Protein AF-A0A2T4NFF7-F1 (afdb_monomer)

Radius of gyration: 12.32 Å; Cα contacts (8 Å, |Δi|>4): 167; chains: 1; bounding box: 28×29×28 Å

Mean predicted aligned error: 6.71 Å

Foldseek 3Di:
DFLPDDDPPCPPVVDPDDDDDFAKDFDDPQFFKDKDFQQADDPPDQKKKWFALDHRRDHDRVDMAGHSGMDTDGCPSTGMMGIDD

Sequence (85 aa):
MMAEGRYSNIGAGDITNKYFRYGTYNLSNQVNRHWVLNNQNGPFEDAYVKLCTGYNGTGDCSKVLGPGYGEYLNLTPINSIVLYR

Nearest PDB structures (foldseek):
  7a02-assembly1_A  TM=5.838E-01  e=1.208E-01  Bacillus cereus
  4x6r-assembly1_B  TM=4.014E-01  e=1.300E+00  Bos taurus
  2ii7-assembly2_C  TM=4.517E-01  e=5.260E+00  Anabaena sp.
  3zja-assembly1_A  TM=2.006E-01  e=1.495E+00  Streptomyces lividans

Secondary structure (DSSP, 8-state):
-----S-TT--TTT------SSEEEE--S--SEEEEE---S-TTS--EEEEESSGGG-S---EEE-TT-EEEEE-TT--EEEEE-

Structure (mmCIF, N/CA/C/O backbone):
data_AF-A0A2T4NFF7-F1
#
_entry.id   AF-A0A2T4NFF7-F1
#
loop_
_atom_site.group_PDB
_atom_site.id
_atom_site.type_symbol
_atom_site.label_atom_id
_atom_site.label_alt_id
_atom_site.label_comp_id
_atom_site.label_asym_id
_atom_site.label_entity_id
_atom_site.label_seq_id
_atom_site.pdbx_PDB_ins_code
_atom_site.Cartn_x
_atom_site.Cartn_y
_atom_site.Cartn_z
_atom_site.occupancy
_atom_site.B_iso_or_equiv
_atom_sit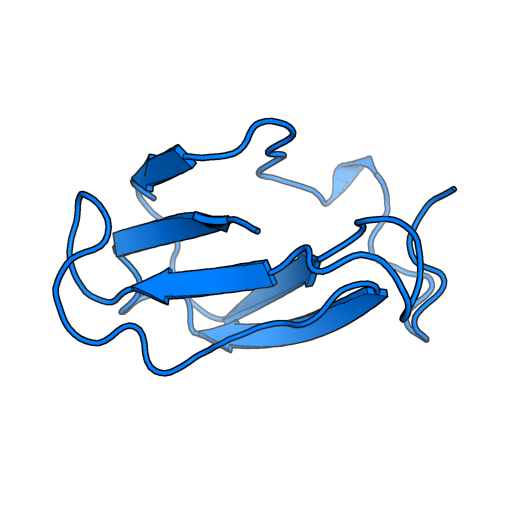e.auth_seq_id
_atom_site.auth_comp_id
_atom_site.auth_asym_id
_atom_site.auth_atom_id
_atom_site.pdbx_PDB_model_num
ATOM 1 N N . MET A 1 1 ? 7.815 -10.871 -14.900 1.00 35.06 1 MET A N 1
ATOM 2 C CA . MET A 1 1 ? 9.049 -10.789 -14.097 1.00 35.06 1 MET A CA 1
ATOM 3 C C . MET A 1 1 ? 8.629 -10.311 -12.715 1.00 35.06 1 MET A C 1
ATOM 5 O O . MET A 1 1 ? 7.890 -9.338 -12.635 1.00 35.06 1 MET A O 1
ATOM 9 N N . MET A 1 2 ? 8.915 -11.081 -11.665 1.00 40.25 2 MET A N 1
ATOM 10 C CA . MET A 1 2 ? 8.709 -10.631 -10.281 1.00 40.25 2 MET A CA 1
ATOM 11 C C . MET A 1 2 ? 9.791 -9.589 -9.984 1.00 40.25 2 MET A C 1
ATOM 13 O O . MET A 1 2 ? 10.894 -9.733 -10.504 1.00 40.25 2 MET A O 1
ATOM 17 N N . ALA A 1 3 ? 9.496 -8.555 -9.203 1.00 38.09 3 ALA A N 1
ATOM 18 C CA . ALA A 1 3 ? 10.475 -7.546 -8.824 1.00 38.09 3 ALA A CA 1
ATOM 19 C C . ALA A 1 3 ? 11.580 -8.261 -8.052 1.00 38.09 3 ALA A C 1
ATOM 21 O O . ALA A 1 3 ? 11.390 -8.670 -6.907 1.00 38.09 3 ALA A O 1
ATOM 22 N N . GLU A 1 4 ? 12.727 -8.452 -8.697 1.00 43.59 4 GLU A N 1
ATOM 23 C CA . GLU A 1 4 ? 13.930 -8.974 -8.066 1.00 43.59 4 GLU A CA 1
ATOM 24 C C . GLU A 1 4 ? 14.560 -7.847 -7.244 1.00 43.59 4 GLU A C 1
ATOM 26 O O . GLU A 1 4 ? 15.554 -7.227 -7.607 1.00 43.59 4 GLU A O 1
ATOM 31 N N . GLY A 1 5 ? 13.911 -7.558 -6.117 1.00 37.12 5 GLY A N 1
ATOM 32 C CA . GLY A 1 5 ? 14.378 -6.669 -5.066 1.00 37.12 5 GLY A CA 1
ATOM 33 C C . GLY A 1 5 ? 14.677 -7.476 -3.808 1.00 37.12 5 GLY A C 1
ATOM 34 O O . GLY A 1 5 ? 13.832 -7.605 -2.933 1.00 37.12 5 GLY A O 1
ATOM 35 N N . ARG A 1 6 ? 15.888 -8.038 -3.736 1.00 45.16 6 ARG A N 1
ATOM 36 C CA . ARG A 1 6 ? 16.662 -8.366 -2.519 1.00 45.16 6 ARG A CA 1
ATOM 37 C C . ARG A 1 6 ? 15.997 -9.100 -1.333 1.00 45.16 6 ARG A C 1
ATOM 39 O O . ARG A 1 6 ? 16.603 -9.110 -0.269 1.00 45.16 6 ARG A O 1
ATOM 46 N N . TYR A 1 7 ? 14.853 -9.767 -1.487 1.00 49.09 7 TYR A N 1
ATOM 47 C CA . TYR A 1 7 ? 14.352 -10.750 -0.514 1.00 49.09 7 TYR A CA 1
ATOM 48 C C . TYR A 1 7 ? 13.652 -11.907 -1.232 1.00 49.09 7 TYR A C 1
ATOM 50 O O . TYR A 1 7 ? 12.465 -11.868 -1.539 1.00 49.09 7 TYR A O 1
ATOM 58 N N . SER A 1 8 ? 14.417 -12.968 -1.476 1.00 47.88 8 SER A N 1
ATOM 59 C CA . SER A 1 8 ? 14.055 -14.207 -2.178 1.00 47.88 8 SER A CA 1
ATOM 60 C C . SER A 1 8 ? 12.999 -15.090 -1.485 1.00 47.88 8 SER A C 1
ATOM 62 O O . SER A 1 8 ? 12.858 -16.249 -1.853 1.00 47.88 8 SER A O 1
ATOM 64 N N . ASN A 1 9 ? 12.268 -14.576 -0.488 1.00 49.91 9 ASN A N 1
ATOM 65 C CA . ASN A 1 9 ? 11.383 -15.368 0.380 1.00 49.91 9 ASN A CA 1
ATOM 66 C C . ASN A 1 9 ? 9.936 -14.857 0.452 1.00 49.91 9 ASN A C 1
ATOM 68 O O . ASN A 1 9 ? 9.186 -15.324 1.299 1.00 49.91 9 ASN A O 1
ATOM 72 N N . ILE A 1 10 ? 9.520 -13.917 -0.401 1.00 57.75 10 ILE A N 1
ATOM 73 C CA . ILE A 1 10 ? 8.084 -13.678 -0.604 1.00 57.75 10 ILE A CA 1
ATOM 74 C C . ILE A 1 10 ? 7.672 -14.609 -1.737 1.00 57.75 10 ILE A C 1
ATOM 76 O O . ILE A 1 10 ? 7.732 -14.251 -2.91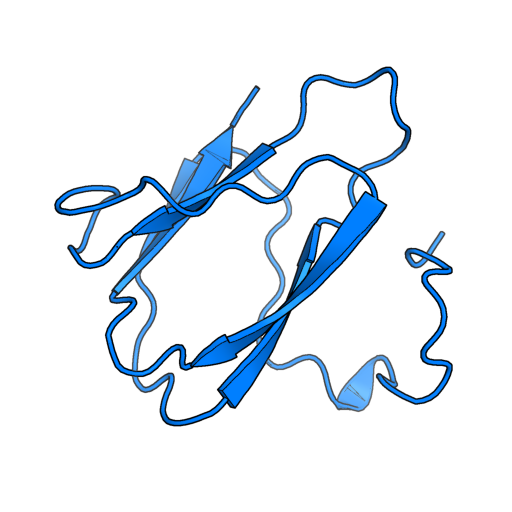8 1.00 57.75 10 ILE A O 1
ATOM 80 N N . GLY A 1 11 ? 7.347 -15.851 -1.380 1.00 58.78 11 GLY A N 1
ATOM 81 C CA . GLY A 1 11 ? 6.826 -16.807 -2.341 1.00 58.78 11 GLY A CA 1
ATOM 82 C C . GLY A 1 11 ? 5.511 -16.286 -2.913 1.00 58.78 11 GLY A C 1
ATOM 83 O O . GLY A 1 11 ? 4.772 -15.549 -2.263 1.00 58.78 11 GLY A O 1
ATOM 84 N N . ALA A 1 12 ? 5.159 -16.693 -4.134 1.00 61.66 12 ALA A N 1
ATOM 85 C CA . ALA A 1 12 ? 3.870 -16.321 -4.721 1.00 61.66 12 ALA A CA 1
ATOM 86 C C . ALA A 1 12 ? 2.663 -16.728 -3.843 1.00 61.66 12 ALA A C 1
ATOM 88 O O . ALA A 1 12 ? 1.592 -16.137 -4.000 1.00 61.66 12 ALA A O 1
ATOM 89 N N . GLY A 1 13 ? 2.856 -17.714 -2.954 1.00 62.91 13 GLY A N 1
ATOM 90 C CA . GLY A 1 13 ? 1.889 -18.183 -1.959 1.00 62.91 13 GLY A CA 1
ATOM 91 C C . GLY A 1 13 ? 1.757 -17.306 -0.709 1.00 62.91 13 GLY A C 1
ATOM 92 O O . GLY A 1 13 ? 0.737 -17.400 -0.038 1.00 62.91 13 GLY A O 1
ATOM 93 N N . ASP A 1 14 ? 2.714 -16.415 -0.437 1.00 74.50 14 ASP A N 1
ATOM 94 C CA . ASP A 1 14 ? 2.674 -15.488 0.708 1.00 74.50 14 ASP A CA 1
ATOM 95 C C . ASP A 1 14 ? 1.996 -14.154 0.352 1.00 74.50 14 ASP A C 1
ATOM 97 O O . ASP A 1 14 ? 1.757 -13.301 1.208 1.00 74.50 14 ASP A O 1
ATOM 101 N N . ILE A 1 15 ? 1.683 -13.951 -0.932 1.00 80.19 15 ILE A N 1
ATOM 102 C CA . ILE A 1 15 ? 1.043 -12.731 -1.418 1.00 80.19 15 ILE A CA 1
ATOM 103 C C . ILE A 1 15 ? -0.459 -12.808 -1.150 1.00 80.19 15 ILE A C 1
ATOM 105 O O . ILE A 1 15 ? -1.191 -13.508 -1.852 1.00 80.19 15 ILE A O 1
ATOM 109 N N . THR A 1 16 ? -0.923 -12.018 -0.187 1.00 84.75 16 THR A N 1
ATOM 110 C CA . THR A 1 16 ? -2.338 -11.946 0.199 1.00 84.75 16 THR A CA 1
ATOM 111 C C . THR A 1 16 ? -3.177 -11.079 -0.738 1.00 84.75 16 THR A C 1
ATOM 113 O O . THR A 1 16 ? -4.342 -11.386 -0.966 1.00 84.75 16 THR A O 1
ATOM 116 N N . ASN A 1 17 ? -2.597 -10.023 -1.319 1.00 87.62 17 ASN A N 1
ATOM 117 C CA . ASN A 1 17 ? -3.313 -9.060 -2.159 1.00 87.62 17 ASN A CA 1
ATOM 118 C C . ASN A 1 17 ? -2.516 -8.712 -3.426 1.00 87.62 17 ASN A C 1
ATOM 120 O O . ASN A 1 17 ? -1.314 -8.456 -3.357 1.00 87.62 17 ASN A O 1
ATOM 124 N N . LYS A 1 18 ? -3.187 -8.677 -4.586 1.00 89.81 18 LYS A N 1
ATOM 125 C CA . LYS A 1 18 ? -2.586 -8.334 -5.889 1.00 89.81 18 LYS A CA 1
ATOM 126 C C . LYS A 1 18 ? -3.471 -7.348 -6.641 1.00 89.81 18 LYS A C 1
ATOM 128 O O . LYS A 1 18 ? -4.669 -7.576 -6.786 1.00 89.81 18 LYS A O 1
ATOM 133 N N . TYR A 1 19 ? -2.857 -6.294 -7.167 1.00 89.50 19 TYR A N 1
ATOM 134 C CA . TYR A 1 19 ? -3.538 -5.211 -7.871 1.00 89.50 19 TYR A CA 1
ATOM 135 C C . TYR A 1 19 ? -2.819 -4.936 -9.188 1.00 89.50 19 TYR A C 1
ATOM 137 O O . TYR A 1 19 ? -1.595 -4.853 -9.218 1.00 89.50 19 TYR A O 1
ATOM 145 N N . PHE A 1 20 ? -3.579 -4.822 -10.277 1.00 85.75 20 PHE A N 1
ATOM 146 C CA . PHE A 1 20 ? -3.022 -4.740 -11.635 1.00 85.75 20 PHE A CA 1
ATOM 147 C C . PHE A 1 20 ? -3.541 -3.551 -12.446 1.00 85.75 20 PHE A C 1
ATOM 149 O O . PHE A 1 20 ? -3.060 -3.316 -13.551 1.00 85.75 20 PHE A O 1
ATOM 156 N N . ARG A 1 21 ? -4.549 -2.827 -11.950 1.00 89.31 21 ARG A N 1
ATOM 157 C CA . ARG A 1 21 ? -5.167 -1.707 -12.668 1.00 89.31 21 ARG A CA 1
ATOM 158 C C . ARG A 1 21 ? -4.957 -0.421 -11.881 1.00 89.31 21 ARG A C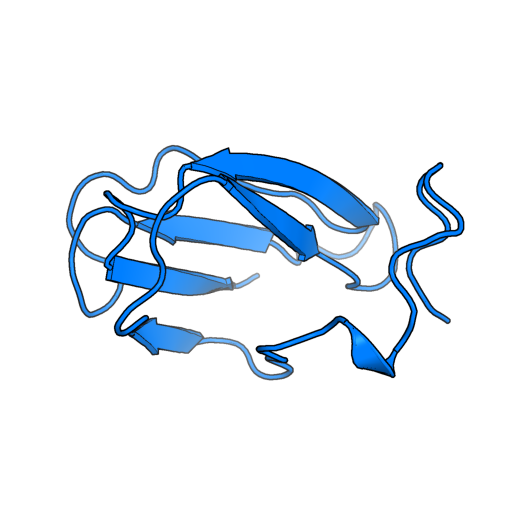 1
ATOM 160 O O . ARG A 1 21 ? -4.939 -0.440 -10.656 1.00 89.31 21 ARG A O 1
ATOM 167 N N . TYR A 1 22 ? -4.797 0.687 -12.595 1.00 91.88 22 TYR A N 1
ATOM 168 C CA . TYR A 1 22 ? -4.785 2.000 -11.964 1.00 91.88 22 TYR A CA 1
ATOM 169 C C . TYR A 1 22 ? -6.141 2.293 -11.327 1.00 91.88 22 TYR A C 1
ATOM 171 O O . TYR A 1 22 ? -7.185 1.900 -11.855 1.00 91.88 22 TYR A O 1
ATOM 179 N N . GLY A 1 23 ? -6.106 2.968 -10.185 1.00 95.12 23 GLY A N 1
ATOM 180 C CA . GLY A 1 23 ? -7.276 3.236 -9.368 1.00 95.12 23 GLY A CA 1
ATOM 181 C C . GLY A 1 23 ? -7.002 3.053 -7.883 1.00 95.12 23 GLY A C 1
ATOM 182 O O . GLY A 1 23 ? -5.872 2.830 -7.445 1.00 95.12 23 GLY A O 1
ATOM 183 N N . THR A 1 24 ? -8.076 3.165 -7.115 1.00 97.62 24 THR A N 1
ATOM 184 C CA . THR A 1 24 ? -8.044 3.120 -5.658 1.00 97.62 24 THR A CA 1
ATOM 185 C C . THR A 1 24 ? -8.617 1.811 -5.145 1.00 97.62 24 THR A C 1
ATOM 187 O O . THR A 1 24 ? -9.679 1.377 -5.591 1.00 97.62 24 THR A O 1
ATOM 190 N N . TYR A 1 25 ? -7.952 1.225 -4.154 1.00 97.06 25 TYR A N 1
ATOM 191 C CA . TYR A 1 25 ? -8.361 -0.017 -3.515 1.00 97.06 25 TYR A CA 1
ATOM 192 C C . TYR A 1 25 ? -8.417 0.171 -2.008 1.00 97.06 25 TYR A C 1
ATOM 194 O O . TYR A 1 25 ? -7.413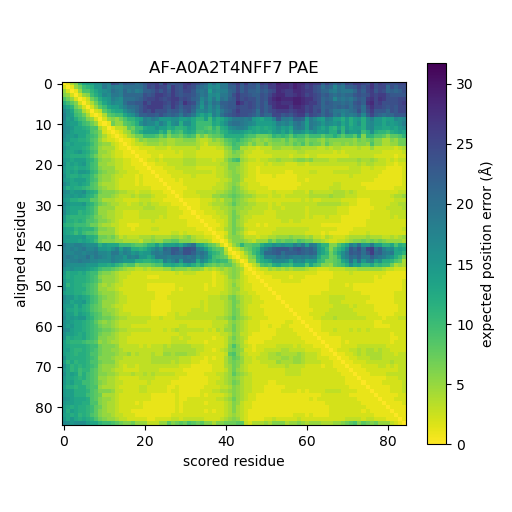 0.510 -1.381 1.00 97.06 25 TYR A O 1
ATOM 202 N N . ASN A 1 26 ? -9.592 -0.055 -1.427 1.00 97.56 26 ASN A N 1
ATOM 203 C CA . ASN A 1 26 ? -9.751 -0.064 0.020 1.00 97.56 26 ASN A CA 1
ATOM 204 C C . ASN A 1 26 ? -9.177 -1.355 0.591 1.00 97.56 26 ASN A C 1
ATOM 206 O O . ASN A 1 26 ? -9.426 -2.444 0.071 1.00 97.56 26 ASN A O 1
ATOM 210 N N . LEU A 1 27 ? -8.412 -1.211 1.663 1.00 95.19 27 LEU A N 1
ATOM 211 C CA . LEU A 1 27 ? -7.871 -2.320 2.421 1.00 95.19 27 LEU A CA 1
ATOM 212 C C . LEU A 1 27 ? -8.810 -2.624 3.584 1.00 95.19 27 LEU A C 1
ATOM 214 O O . LEU A 1 27 ? -9.364 -1.727 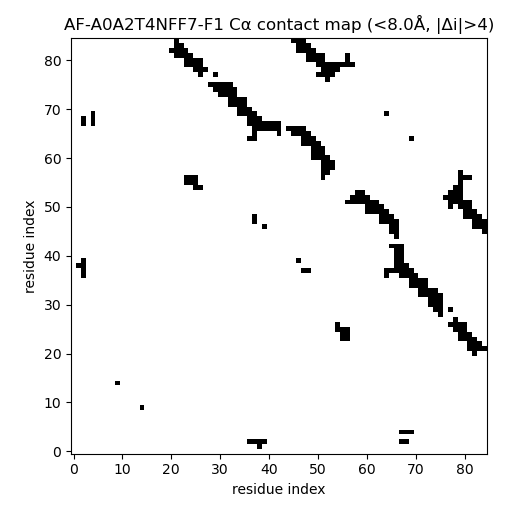4.213 1.00 95.19 27 LEU A O 1
ATOM 218 N N . SER A 1 28 ? -8.963 -3.905 3.888 1.00 94.00 28 SER A N 1
ATOM 219 C CA . SER A 1 28 ? -9.694 -4.370 5.063 1.00 94.00 28 SER A CA 1
ATOM 220 C C . SER A 1 28 ? -8.834 -5.362 5.827 1.00 94.00 28 SER A C 1
ATOM 222 O O . SER A 1 28 ? -8.188 -6.219 5.215 1.00 94.00 28 SER A O 1
ATOM 224 N N . ASN A 1 29 ? -8.855 -5.270 7.157 1.00 93.62 29 ASN A N 1
ATOM 225 C CA . ASN A 1 29 ? -8.186 -6.211 8.060 1.00 93.62 29 ASN A CA 1
ATOM 226 C C . ASN A 1 29 ? -6.673 -6.374 7.806 1.00 93.62 29 ASN A C 1
ATOM 228 O O . ASN A 1 29 ? -6.107 -7.432 8.075 1.00 93.62 29 ASN A O 1
ATOM 232 N N . GLN A 1 30 ? -6.002 -5.338 7.293 1.00 93.94 30 GLN A N 1
ATOM 233 C CA . GLN A 1 30 ? -4.544 -5.330 7.163 1.00 93.94 30 GLN A CA 1
ATOM 234 C C . GLN A 1 30 ? -3.937 -4.826 8.468 1.00 93.94 30 GLN A C 1
ATOM 236 O O . GLN A 1 30 ? -3.876 -3.630 8.721 1.00 93.94 30 GLN A O 1
ATOM 241 N N . VAL A 1 31 ? -3.532 -5.758 9.324 1.00 94.19 31 VAL A N 1
ATOM 242 C CA . VAL A 1 31 ? -2.976 -5.455 10.648 1.00 94.19 31 VAL A CA 1
ATOM 243 C C . VAL A 1 31 ? -1.499 -5.818 10.715 1.00 94.19 31 VAL A C 1
ATOM 245 O O . VAL A 1 31 ? -1.068 -6.779 10.082 1.00 94.19 31 VAL A O 1
ATOM 248 N N . ASN A 1 32 ? -0.736 -5.088 11.524 1.00 94.25 32 ASN A N 1
ATOM 249 C CA . ASN A 1 32 ? 0.710 -5.229 11.693 1.00 94.25 32 ASN A CA 1
ATOM 250 C C . ASN A 1 32 ? 1.497 -4.897 10.415 1.00 94.25 32 ASN A C 1
ATOM 252 O O . ASN A 1 32 ? 1.047 -4.143 9.552 1.00 94.25 32 ASN A O 1
ATOM 256 N N . ARG A 1 33 ? 2.737 -5.383 10.340 1.00 92.25 33 ARG A N 1
ATOM 257 C CA . ARG A 1 33 ? 3.663 -5.075 9.254 1.00 92.25 33 ARG A CA 1
ATOM 258 C C . ARG A 1 33 ? 3.486 -6.042 8.092 1.00 92.25 33 ARG A C 1
ATOM 260 O O . ARG A 1 33 ? 3.414 -7.248 8.300 1.00 92.25 33 ARG A O 1
ATOM 267 N N . HIS A 1 34 ? 3.481 -5.494 6.884 1.00 90.50 34 HIS A N 1
ATOM 268 C CA . HIS A 1 34 ? 3.389 -6.233 5.629 1.00 90.50 34 HIS A CA 1
ATOM 269 C C . HIS A 1 34 ? 4.475 -5.765 4.680 1.00 90.50 34 HIS A C 1
ATOM 271 O O . HIS A 1 34 ? 4.947 -4.627 4.754 1.00 90.50 34 HIS A O 1
ATOM 277 N N . TRP A 1 35 ? 4.837 -6.643 3.754 1.00 90.75 35 TRP A N 1
ATOM 278 C CA . TRP A 1 35 ? 5.569 -6.232 2.571 1.00 90.75 35 TRP A CA 1
ATOM 279 C C . TRP A 1 35 ? 4.608 -5.629 1.556 1.00 90.75 35 TRP A C 1
ATOM 281 O O . TRP A 1 35 ? 3.626 -6.260 1.168 1.00 90.75 35 TRP A O 1
ATOM 291 N N . VAL A 1 36 ? 4.918 -4.417 1.107 1.00 91.69 36 VAL A N 1
ATOM 292 C CA . VAL A 1 36 ? 4.245 -3.777 -0.023 1.00 91.69 36 VAL A CA 1
ATOM 293 C C . VAL A 1 36 ? 5.259 -3.653 -1.141 1.00 91.69 36 VAL A C 1
ATOM 295 O O . VAL A 1 36 ? 6.320 -3.059 -0.954 1.00 91.69 36 VAL A O 1
ATOM 298 N N . LEU A 1 37 ? 4.942 -4.236 -2.292 1.00 87.75 37 LEU A N 1
ATOM 299 C CA . LEU A 1 37 ? 5.828 -4.291 -3.447 1.00 87.75 37 LEU A CA 1
ATOM 300 C C . LEU A 1 37 ? 5.145 -3.613 -4.631 1.00 87.75 37 LEU A C 1
ATOM 302 O O . LEU A 1 37 ? 4.084 -4.058 -5.073 1.00 87.75 37 LEU A O 1
ATOM 306 N N . ASN A 1 38 ? 5.770 -2.573 -5.176 1.00 87.75 38 ASN A N 1
ATOM 307 C CA . ASN A 1 38 ? 5.411 -2.041 -6.480 1.00 87.75 38 ASN A CA 1
ATOM 308 C C . ASN A 1 38 ? 6.198 -2.809 -7.554 1.00 87.75 38 ASN A C 1
ATOM 310 O O . ASN A 1 38 ? 7.284 -2.412 -7.968 1.00 87.75 38 ASN A O 1
ATOM 314 N N . ASN A 1 39 ? 5.644 -3.940 -7.998 1.00 80.62 39 ASN A N 1
ATOM 315 C CA . ASN A 1 39 ? 6.224 -4.769 -9.057 1.00 80.62 39 ASN A CA 1
ATOM 316 C C . ASN A 1 39 ? 5.831 -4.301 -10.477 1.00 80.62 39 ASN A C 1
ATOM 318 O O . ASN A 1 39 ? 5.515 -5.111 -11.349 1.00 80.62 39 ASN A O 1
ATOM 322 N N . GLN A 1 40 ? 5.759 -2.991 -10.702 1.00 75.94 40 GLN A N 1
ATOM 323 C CA . GLN A 1 40 ? 5.541 -2.427 -12.034 1.00 75.94 40 GLN A CA 1
ATOM 324 C C . GLN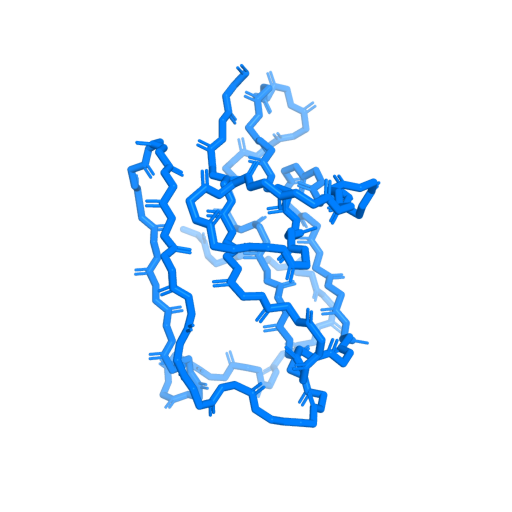 A 1 40 ? 6.890 -2.269 -12.755 1.00 75.94 40 GLN A C 1
ATOM 326 O O . GLN A 1 40 ? 7.924 -2.037 -12.127 1.00 75.94 40 GLN A O 1
ATOM 331 N N . ASN A 1 41 ? 6.892 -2.474 -14.074 1.00 68.50 41 ASN A N 1
ATOM 332 C CA . ASN A 1 41 ? 8.116 -2.595 -14.861 1.00 68.50 41 ASN A CA 1
ATOM 333 C C . ASN A 1 41 ? 8.858 -1.248 -14.980 1.00 68.50 41 ASN A C 1
ATOM 335 O O . ASN A 1 41 ? 8.401 -0.362 -15.687 1.00 68.50 41 ASN A O 1
ATOM 339 N N . GLY A 1 42 ? 10.053 -1.168 -14.385 1.00 56.16 42 GLY A N 1
ATOM 340 C CA . GLY A 1 42 ? 11.164 -0.303 -14.807 1.00 56.16 42 GLY A CA 1
ATOM 341 C C . GLY A 1 42 ? 11.189 1.145 -14.273 1.00 56.16 42 GLY A C 1
ATOM 342 O O . GLY A 1 42 ? 10.150 1.776 -14.136 1.00 56.16 42 GLY A O 1
ATOM 343 N N . PRO A 1 43 ? 12.387 1.726 -14.044 1.00 53.16 43 PRO A N 1
ATOM 344 C CA . PRO A 1 43 ? 12.574 3.092 -13.525 1.00 53.16 43 PRO A CA 1
ATOM 345 C C . PRO A 1 43 ? 12.161 4.214 -14.498 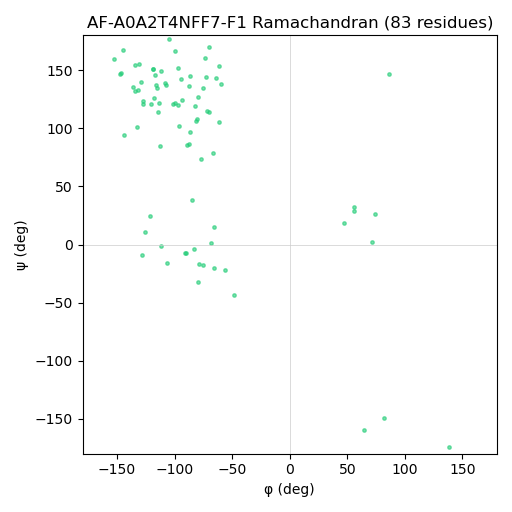1.00 53.16 43 PRO A C 1
ATOM 347 O O . PRO A 1 43 ? 12.332 5.385 -14.177 1.00 53.16 43 PRO A O 1
ATOM 350 N N . PHE A 1 44 ? 11.657 3.861 -15.684 1.00 55.03 44 PHE A N 1
ATOM 351 C CA . PHE A 1 44 ? 11.248 4.787 -16.745 1.00 55.03 44 PHE A CA 1
ATOM 352 C C . PHE A 1 44 ? 9.734 4.801 -16.981 1.00 55.03 44 PHE A C 1
ATOM 354 O O . PHE A 1 44 ? 9.268 5.530 -17.853 1.00 55.03 44 PHE A O 1
ATOM 361 N N . GLU A 1 45 ? 8.969 3.993 -16.245 1.00 65.25 45 GLU A N 1
ATOM 362 C CA . GLU A 1 45 ? 7.515 4.097 -16.248 1.00 65.25 45 GLU A CA 1
ATOM 363 C C . GLU A 1 45 ? 7.068 4.841 -14.996 1.00 65.25 45 GLU A C 1
ATOM 365 O O . GLU A 1 45 ? 7.330 4.397 -13.878 1.00 65.25 45 GLU A O 1
ATOM 370 N N . ASP A 1 46 ? 6.379 5.966 -15.188 1.00 79.19 46 ASP A N 1
ATOM 371 C CA . ASP A 1 46 ? 5.711 6.716 -14.125 1.00 79.19 46 ASP A CA 1
ATOM 372 C C . ASP A 1 46 ? 4.568 5.855 -13.579 1.00 79.19 46 ASP A C 1
ATOM 374 O O . ASP A 1 46 ? 3.429 5.967 -14.005 1.00 79.19 46 ASP A O 1
ATOM 378 N N . ALA A 1 47 ? 4.883 4.878 -12.733 1.00 86.44 47 ALA A N 1
ATOM 379 C CA . ALA A 1 47 ? 3.937 3.914 -12.194 1.00 86.44 47 ALA A CA 1
ATOM 380 C C . ALA A 1 47 ? 4.146 3.818 -10.686 1.00 86.44 47 ALA A C 1
ATOM 382 O O . ALA A 1 47 ? 5.080 3.178 -10.194 1.00 86.44 47 ALA A O 1
ATOM 383 N N . TYR A 1 48 ? 3.272 4.493 -9.950 1.00 90.62 48 TYR A N 1
ATOM 384 C CA . TYR A 1 48 ? 3.436 4.745 -8.529 1.00 90.62 48 TYR A CA 1
ATOM 385 C C . TYR A 1 48 ? 2.313 4.119 -7.712 1.00 90.62 48 TYR A C 1
ATOM 387 O O . TYR A 1 48 ? 1.160 4.014 -8.144 1.00 90.62 48 TYR A O 1
ATOM 395 N N . VAL A 1 49 ? 2.656 3.770 -6.474 1.00 94.12 49 VAL A N 1
ATOM 396 C CA . VAL A 1 49 ? 1.697 3.369 -5.447 1.00 94.12 49 VAL A CA 1
ATOM 397 C C . VAL A 1 49 ? 1.782 4.352 -4.294 1.00 94.12 49 VAL A C 1
ATOM 399 O O . VAL A 1 49 ? 2.859 4.541 -3.736 1.00 94.12 49 VAL A O 1
ATOM 402 N N . LYS A 1 50 ? 0.657 4.941 -3.887 1.00 96.19 50 LYS A N 1
ATOM 403 C CA . LYS A 1 50 ? 0.560 5.675 -2.615 1.00 96.19 50 LYS A CA 1
ATOM 404 C C . LYS A 1 50 ? -0.268 4.895 -1.601 1.00 96.19 50 LYS A C 1
ATOM 406 O O . LYS A 1 50 ? -1.287 4.300 -1.956 1.00 96.19 50 LYS A O 1
ATOM 411 N N . LEU A 1 51 ? 0.187 4.902 -0.353 1.00 97.50 51 LEU A N 1
ATOM 412 C CA . LEU A 1 51 ? -0.484 4.303 0.800 1.00 97.50 51 LEU A CA 1
ATOM 413 C C . LEU A 1 51 ? -1.207 5.414 1.559 1.00 97.50 51 LEU A C 1
ATOM 415 O O . LEU A 1 51 ? -0.568 6.376 1.974 1.00 97.50 51 LEU A O 1
ATOM 419 N N . CYS A 1 52 ? -2.519 5.274 1.720 1.00 98.19 52 CYS A N 1
ATOM 420 C CA . CYS A 1 52 ? -3.394 6.303 2.263 1.00 98.19 52 CYS A CA 1
ATOM 421 C C . CYS A 1 52 ? -4.015 5.873 3.599 1.00 98.19 52 CYS A C 1
ATOM 423 O O . CYS A 1 52 ? -4.536 4.759 3.728 1.00 98.19 52 CYS A O 1
ATOM 425 N N . THR A 1 53 ? -4.013 6.768 4.588 1.00 98.12 53 THR A N 1
ATOM 426 C CA . THR A 1 53 ? -4.624 6.502 5.902 1.00 98.12 53 THR A CA 1
ATOM 427 C C . THR A 1 53 ? -6.148 6.569 5.893 1.00 98.12 53 THR A C 1
ATOM 429 O O . THR A 1 53 ? -6.781 6.047 6.802 1.00 98.12 53 THR A O 1
ATOM 432 N N . GLY A 1 54 ? -6.770 7.173 4.880 1.00 97.69 54 GLY A N 1
ATOM 433 C CA . GLY A 1 54 ? -8.218 7.163 4.674 1.00 97.69 54 GLY A CA 1
ATOM 434 C C . GLY A 1 54 ? -8.662 6.139 3.629 1.00 97.69 54 GLY A C 1
ATOM 435 O O . GLY A 1 54 ? -7.864 5.605 2.856 1.00 97.69 54 GLY A O 1
ATOM 436 N N . TYR A 1 55 ? -9.967 5.875 3.586 1.00 97.75 55 TYR A N 1
ATOM 437 C CA . TYR A 1 55 ? -10.590 5.112 2.504 1.00 97.75 55 TYR A CA 1
ATOM 438 C C . TYR A 1 55 ? -10.673 5.945 1.221 1.00 97.75 55 TYR A C 1
ATOM 440 O O . TYR A 1 55 ? -10.629 7.175 1.256 1.00 97.75 55 TYR A O 1
ATOM 448 N N . ASN A 1 56 ? -10.830 5.279 0.080 1.00 97.56 56 ASN A N 1
ATOM 449 C CA . ASN A 1 56 ? -11.020 5.897 -1.231 1.00 97.56 56 ASN A CA 1
ATOM 450 C C . ASN A 1 56 ? -9.900 6.885 -1.612 1.00 97.56 56 ASN A C 1
ATOM 452 O O . ASN A 1 56 ? -10.134 7.839 -2.349 1.00 97.56 56 ASN A O 1
ATOM 456 N N . GLY A 1 57 ? -8.667 6.630 -1.159 1.00 96.75 57 GLY A N 1
ATOM 457 C CA . GLY A 1 57 ? -7.500 7.432 -1.526 1.00 96.75 57 GLY A CA 1
ATOM 458 C C . GLY A 1 57 ? -7.457 8.794 -0.832 1.00 96.75 57 GLY A C 1
ATOM 459 O O . GLY A 1 57 ? -6.890 9.737 -1.381 1.00 96.75 57 GLY A O 1
ATOM 460 N N . THR A 1 58 ? -8.089 8.903 0.339 1.00 98.12 58 THR A N 1
ATOM 461 C CA . THR A 1 58 ? -8.147 10.120 1.165 1.00 98.12 58 THR A CA 1
ATOM 462 C C . THR A 1 58 ? -7.231 10.024 2.392 1.00 98.12 58 THR A C 1
ATOM 464 O O . THR A 1 58 ? -6.610 8.989 2.637 1.00 98.12 58 THR A O 1
ATOM 467 N N . GLY A 1 59 ? -7.154 11.095 3.187 1.00 97.19 59 GLY A N 1
ATOM 468 C CA . GLY A 1 59 ? -6.295 11.167 4.371 1.00 97.19 59 GLY A CA 1
ATOM 469 C C . GLY A 1 59 ? -4.850 11.521 4.021 1.00 97.19 59 GLY A C 1
ATOM 470 O O . GLY A 1 59 ? -4.596 12.244 3.058 1.00 97.19 59 GLY A O 1
ATOM 471 N N . ASP A 1 60 ? -3.908 11.024 4.817 1.00 97.38 60 ASP A N 1
ATOM 472 C CA . ASP A 1 60 ? -2.480 11.163 4.533 1.00 97.38 60 ASP A CA 1
ATOM 473 C C . ASP A 1 60 ? -2.054 10.083 3.536 1.00 97.38 60 ASP A C 1
ATOM 475 O O . ASP A 1 60 ? -2.172 8.894 3.829 1.00 97.38 60 ASP A O 1
ATOM 479 N N . CYS A 1 61 ? -1.567 10.515 2.373 1.00 97.25 61 CYS A N 1
ATOM 480 C CA . CYS A 1 61 ? -1.051 9.664 1.303 1.00 97.25 61 CYS A CA 1
ATOM 481 C C . CYS A 1 61 ? 0.415 9.981 0.954 1.00 97.25 61 CYS A C 1
ATOM 483 O O . CYS A 1 61 ? 0.843 9.766 -0.182 1.00 97.25 61 CYS A O 1
ATOM 485 N N . SER A 1 62 ? 1.175 10.548 1.894 1.00 95.56 62 SER A N 1
ATOM 486 C CA . SER A 1 62 ? 2.572 10.966 1.689 1.00 95.56 62 SER A CA 1
ATOM 487 C C . SER A 1 62 ? 3.532 9.802 1.426 1.00 95.56 62 SER A C 1
ATOM 489 O O . SER A 1 62 ? 4.609 9.991 0.857 1.00 95.56 62 SER A O 1
ATOM 491 N N . LYS A 1 63 ? 3.148 8.579 1.806 1.00 95.75 63 LYS A N 1
ATOM 492 C CA . LYS A 1 63 ? 3.951 7.381 1.578 1.00 95.75 63 LYS A CA 1
ATOM 493 C C . LYS A 1 63 ? 3.769 6.874 0.147 1.00 95.75 63 LYS A C 1
ATOM 495 O O . LYS A 1 63 ? 2.750 6.265 -0.173 1.00 95.75 63 LYS A O 1
ATOM 500 N N . VAL A 1 64 ? 4.788 7.086 -0.685 1.00 94.56 64 VAL A N 1
ATOM 501 C CA . VAL A 1 64 ? 4.813 6.695 -2.102 1.00 94.56 64 VAL A CA 1
ATOM 502 C C . VAL A 1 64 ? 5.898 5.648 -2.358 1.00 94.56 64 VAL A C 1
ATOM 504 O O . VAL A 1 64 ? 7.018 5.763 -1.864 1.00 94.56 64 VAL A O 1
ATOM 507 N N . LEU A 1 65 ? 5.562 4.633 -3.148 1.00 91.12 65 LEU A N 1
ATOM 508 C CA . LEU A 1 65 ? 6.450 3.582 -3.631 1.00 91.12 65 LEU A CA 1
ATOM 509 C C . LEU A 1 65 ? 6.579 3.719 -5.151 1.00 91.12 65 LEU A C 1
ATOM 511 O O . LEU A 1 65 ? 5.605 3.536 -5.888 1.00 91.12 65 LEU A O 1
ATOM 515 N N . GLY A 1 66 ? 7.786 4.049 -5.608 1.00 88.44 66 GLY A N 1
ATOM 516 C CA . GLY A 1 66 ? 8.124 4.097 -7.029 1.00 88.44 66 GLY A CA 1
ATOM 517 C C . GLY A 1 66 ? 8.174 2.711 -7.684 1.00 88.44 66 GLY A C 1
ATOM 518 O O . GLY A 1 66 ? 8.133 1.695 -6.980 1.00 88.44 66 GLY A O 1
ATOM 519 N N . PRO A 1 67 ? 8.264 2.660 -9.021 1.00 85.38 67 PRO A N 1
ATOM 520 C CA . PRO A 1 67 ? 8.316 1.410 -9.774 1.00 85.38 67 PRO A CA 1
ATOM 521 C C . PRO A 1 67 ? 9.523 0.561 -9.355 1.00 85.38 67 PRO A C 1
ATOM 523 O O . PRO A 1 67 ? 10.622 1.071 -9.134 1.00 85.38 67 PRO A O 1
ATOM 526 N N . GLY A 1 68 ? 9.316 -0.749 -9.220 1.00 81.69 68 GLY A N 1
ATOM 527 C CA . GLY A 1 68 ? 10.342 -1.706 -8.795 1.00 81.69 68 GLY A CA 1
ATOM 528 C C . GLY A 1 68 ? 10.738 -1.624 -7.315 1.00 81.69 68 GLY A C 1
ATOM 529 O O . GLY A 1 68 ? 11.622 -2.369 -6.891 1.00 81.69 68 GLY A O 1
ATOM 530 N N . TYR A 1 69 ? 10.113 -0.747 -6.523 1.00 84.06 69 TYR A N 1
ATOM 531 C CA . TYR A 1 69 ? 10.449 -0.563 -5.113 1.00 84.06 69 TYR A CA 1
ATOM 532 C C . TYR A 1 69 ? 9.529 -1.361 -4.183 1.00 84.06 69 TYR A C 1
ATOM 534 O O . TYR A 1 69 ? 8.361 -1.619 -4.484 1.00 84.06 69 TYR A O 1
ATOM 542 N N . GLY A 1 70 ? 10.051 -1.733 -3.016 1.00 86.00 70 GLY A N 1
ATOM 543 C CA . GLY A 1 70 ? 9.312 -2.476 -2.006 1.00 86.00 70 GLY A CA 1
ATOM 544 C C . GLY A 1 70 ? 9.740 -2.106 -0.594 1.00 86.00 70 GLY A C 1
ATOM 545 O O . GLY A 1 70 ? 10.904 -1.787 -0.355 1.00 86.00 70 GLY A O 1
ATOM 546 N N . GLU A 1 71 ? 8.804 -2.154 0.350 1.00 89.44 71 GLU A N 1
ATOM 547 C CA . GLU A 1 71 ? 9.071 -1.781 1.738 1.00 89.44 71 GLU A CA 1
ATOM 548 C C . GLU A 1 71 ? 8.241 -2.595 2.737 1.00 89.44 71 GLU A C 1
ATOM 550 O O . GLU A 1 71 ? 7.098 -2.971 2.469 1.00 89.44 71 GLU A O 1
ATOM 555 N N . TYR A 1 72 ? 8.830 -2.852 3.909 1.00 90.50 72 TYR A N 1
ATOM 556 C CA . TYR A 1 72 ? 8.185 -3.536 5.025 1.00 90.50 72 TYR A CA 1
ATOM 557 C C . TYR A 1 72 ? 7.623 -2.529 6.030 1.00 90.50 72 TYR A C 1
ATOM 559 O O . TYR A 1 72 ? 8.360 -1.980 6.857 1.00 90.50 72 TYR A O 1
ATOM 567 N N . LEU A 1 73 ? 6.313 -2.300 5.992 1.00 91.75 73 LEU A N 1
ATOM 568 C CA . LEU A 1 73 ? 5.661 -1.197 6.702 1.00 91.75 73 LEU A CA 1
ATOM 569 C C . LEU A 1 73 ? 4.399 -1.638 7.445 1.00 91.75 73 LEU A C 1
ATOM 571 O O . LEU A 1 73 ? 3.773 -2.635 7.101 1.00 91.75 73 LEU A O 1
ATOM 575 N N . ASN A 1 74 ? 4.051 -0.904 8.504 1.00 95.12 74 ASN A N 1
ATOM 576 C CA . ASN A 1 74 ? 2.836 -1.148 9.277 1.00 95.12 74 ASN A CA 1
ATOM 577 C C . ASN A 1 74 ? 1.610 -0.726 8.457 1.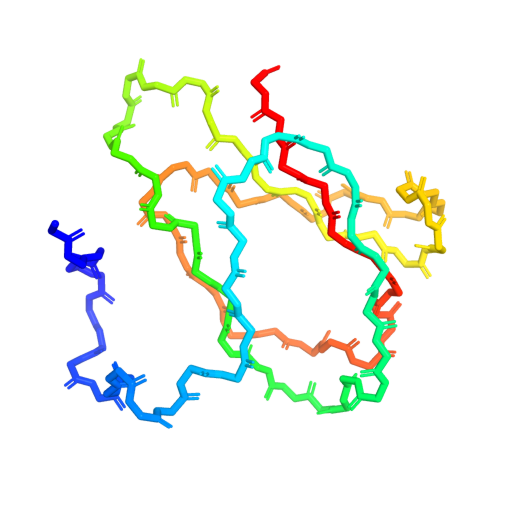00 95.12 74 ASN A C 1
ATOM 579 O O . ASN A 1 74 ? 1.459 0.463 8.182 1.00 95.12 74 ASN A O 1
ATOM 583 N N . LEU A 1 75 ? 0.755 -1.681 8.082 1.00 96.25 75 LEU A N 1
ATOM 584 C CA . LEU A 1 75 ? -0.483 -1.406 7.347 1.00 96.25 75 LEU A CA 1
ATOM 585 C C . LEU A 1 75 ? -1.689 -1.169 8.251 1.00 96.25 75 LEU A C 1
ATOM 587 O O . LEU A 1 75 ? -2.703 -0.717 7.738 1.00 96.25 75 LEU A O 1
ATOM 591 N N . THR A 1 76 ? -1.577 -1.363 9.573 1.00 97.12 76 THR A N 1
ATOM 592 C CA . THR A 1 76 ? -2.677 -1.060 10.506 1.00 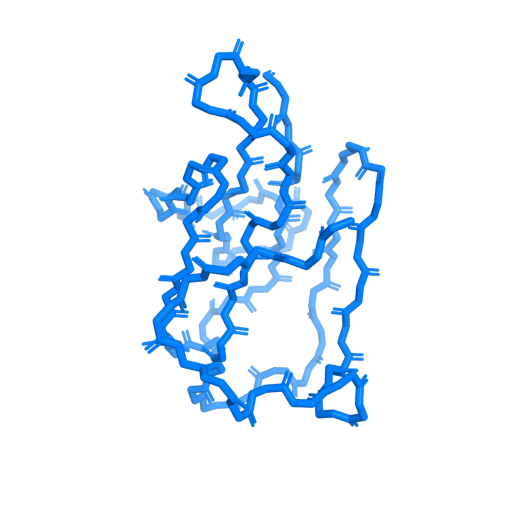97.12 76 THR A CA 1
ATOM 593 C C . THR A 1 76 ? -3.305 0.331 10.299 1.00 97.12 76 THR A C 1
ATOM 595 O O . THR A 1 76 ? -4.529 0.416 10.331 1.00 97.12 76 THR A O 1
ATOM 598 N N . PRO A 1 77 ? -2.546 1.430 10.093 1.00 97.44 77 PRO A N 1
ATOM 599 C CA . PRO A 1 77 ? -3.148 2.747 9.869 1.00 97.44 77 PRO A CA 1
ATOM 600 C C . PRO A 1 77 ? -3.577 3.002 8.414 1.00 97.44 77 PRO A C 1
ATOM 602 O O . PRO A 1 77 ? -4.097 4.077 8.125 1.00 97.44 77 PRO A O 1
ATOM 605 N N . ILE A 1 78 ? -3.315 2.079 7.486 1.00 98.00 78 ILE A N 1
ATOM 606 C CA . ILE A 1 78 ? -3.544 2.269 6.053 1.00 98.00 78 ILE A CA 1
ATOM 607 C C . ILE A 1 78 ? -4.887 1.657 5.663 1.00 98.00 78 ILE A C 1
ATOM 609 O O . ILE A 1 78 ? -5.098 0.453 5.782 1.00 98.00 78 ILE A O 1
ATOM 613 N N . ASN A 1 79 ? -5.775 2.493 5.133 1.00 98.00 79 ASN A N 1
ATOM 614 C CA . ASN A 1 79 ? -7.132 2.098 4.753 1.00 98.00 79 ASN A CA 1
ATOM 615 C C . ASN A 1 79 ? -7.317 1.996 3.235 1.00 98.00 79 ASN A C 1
ATOM 617 O O . ASN A 1 79 ? -8.282 1.386 2.774 1.00 98.00 79 ASN A O 1
ATOM 621 N N . SER A 1 80 ? -6.409 2.556 2.432 1.00 98.06 80 SER A N 1
ATOM 622 C CA . SER A 1 80 ? -6.424 2.349 0.984 1.00 98.06 80 SER A CA 1
ATOM 623 C C . SER A 1 80 ? -5.046 2.466 0.341 1.00 98.06 80 SER A C 1
ATOM 625 O O . SER A 1 80 ? -4.119 3.062 0.891 1.00 98.06 80 SER A O 1
ATOM 627 N N . ILE A 1 81 ? -4.924 1.894 -0.852 1.00 96.94 81 ILE A N 1
ATOM 628 C CA . ILE A 1 81 ? -3.813 2.138 -1.772 1.00 96.94 81 ILE A CA 1
ATOM 629 C C . ILE A 1 81 ? -4.342 2.739 -3.064 1.00 96.94 81 ILE A C 1
ATOM 631 O O . ILE A 1 81 ? -5.467 2.453 -3.481 1.00 96.94 81 ILE A O 1
ATOM 635 N N . VAL A 1 82 ? -3.513 3.539 -3.722 1.00 97.00 82 VAL A N 1
ATOM 636 C CA . VAL A 1 82 ? -3.824 4.076 -5.046 1.00 97.00 82 VAL A CA 1
ATOM 637 C C . VAL A 1 82 ? -2.678 3.766 -5.987 1.00 97.00 82 VAL A C 1
ATOM 639 O O . VAL A 1 82 ? -1.540 4.147 -5.719 1.00 97.00 82 VAL A O 1
ATOM 642 N N . LEU A 1 83 ? -3.005 3.092 -7.084 1.00 94.81 83 LEU A N 1
ATOM 643 C CA . LEU A 1 83 ? -2.113 2.848 -8.209 1.00 94.81 83 LEU A CA 1
ATOM 644 C C . LEU A 1 83 ? -2.361 3.959 -9.229 1.00 94.81 83 LEU A C 1
ATOM 646 O O . LEU A 1 83 ? -3.499 4.126 -9.679 1.00 94.81 83 LEU A O 1
ATOM 650 N N . TYR A 1 84 ? -1.323 4.693 -9.620 1.00 91.50 84 TYR A N 1
ATOM 651 C CA . TYR A 1 84 ? -1.443 5.807 -10.564 1.00 91.50 84 TYR A CA 1
ATOM 652 C C . TYR A 1 84 ? -0.223 5.930 -11.486 1.00 91.50 84 TYR A C 1
ATOM 654 O O . TYR A 1 84 ? 0.799 5.279 -11.257 1.00 91.50 84 TYR A O 1
ATOM 662 N N . ARG A 1 85 ? -0.379 6.746 -12.535 1.00 87.81 85 ARG A N 1
ATOM 663 C CA . ARG A 1 85 ? 0.714 7.300 -13.334 1.00 87.81 85 ARG A CA 1
ATOM 664 C C . ARG A 1 85 ? 0.789 8.797 -13.097 1.00 87.81 85 ARG A C 1
ATOM 666 O O . ARG A 1 85 ? -0.308 9.404 -13.074 1.00 87.81 85 ARG A O 1
#

Solvent-accessible surface area (backbone atoms only — not comparable to full-atom values): 5110 Å² total; per-residue (Å²): 127,78,62,88,62,96,60,100,74,74,48,85,86,70,60,88,79,88,86,91,65,76,48,66,44,70,55,75,93,51,66,53,69,44,80,48,68,33,61,44,81,46,93,85,43,73,43,37,36,30,46,7,47,22,59,81,59,33,72,60,48,85,52,68,36,50,32,49,34,67,49,81,42,70,32,57,67,41,23,10,36,31,36,44,109

pLDDT: mean 83.42, std 17.96, range [35.06, 98.19]